Protein AF-A0A929J138-F1 (afdb_monomer_lite)

Sequence (59 aa):
FRVGYGKGFYDRFLLKCHQDIIKIGLSKFEPVDKIDDINEYDIKMDFCVMAEHTWVFNK

Foldseek 3Di:
DDDDPDPCPVLVVVVPDDPPDAFEAEDQDDDDPDDPDDDPSDDDHQWYDYPVDIDGDHD

Radius of gyration: 11.72 Å; chains: 1; bounding box: 27×24×30 Å

pLDDT: mean 90.9, std 6.52, range [51.84, 95.69]

Structure (mmCIF, N/CA/C/O backbone):
data_AF-A0A929J138-F1
#
_entry.id   AF-A0A929J138-F1
#
loop_
_atom_site.group_PDB
_atom_site.id
_atom_site.type_symbol
_atom_site.label_atom_id
_atom_site.label_alt_id
_atom_site.label_comp_id
_atom_site.label_asym_id
_atom_site.label_entity_id
_atom_site.label_seq_id
_atom_site.pdbx_PDB_ins_code
_atom_site.Cartn_x
_atom_site.Cartn_y
_atom_site.Cartn_z
_atom_site.occupancy
_atom_site.B_iso_or_equiv
_atom_site.auth_seq_id
_atom_site.auth_comp_id
_atom_site.auth_asym_id
_atom_site.auth_atom_id
_atom_site.pdbx_PDB_model_num
ATOM 1 N N . PHE A 1 1 ? -2.958 -5.042 -2.178 1.00 88.69 1 PHE A N 1
ATOM 2 C CA . PHE A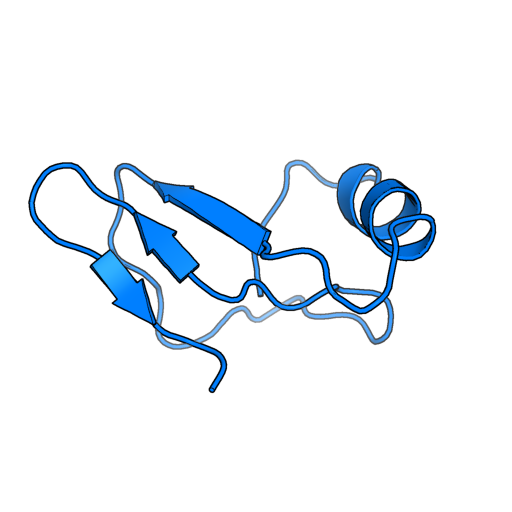 1 1 ? -1.818 -4.986 -1.234 1.00 88.69 1 PHE A CA 1
ATOM 3 C C . PHE A 1 1 ? -0.754 -4.054 -1.800 1.00 88.69 1 PHE A C 1
ATOM 5 O O . PHE A 1 1 ? -0.972 -3.520 -2.882 1.00 88.69 1 PHE A O 1
ATOM 12 N N . ARG A 1 2 ? 0.350 -3.812 -1.086 1.00 92.06 2 ARG A N 1
ATOM 13 C CA . ARG A 1 2 ? 1.465 -2.976 -1.563 1.00 92.06 2 ARG A CA 1
ATOM 14 C C . ARG A 1 2 ? 2.786 -3.719 -1.375 1.00 92.06 2 ARG A C 1
ATOM 16 O O . ARG A 1 2 ? 2.915 -4.460 -0.409 1.00 92.06 2 ARG A O 1
ATOM 23 N N . VAL A 1 3 ? 3.766 -3.456 -2.234 1.00 91.38 3 VAL A N 1
ATOM 24 C CA . VAL A 1 3 ? 5.147 -3.922 -2.041 1.00 91.38 3 VAL A CA 1
ATOM 25 C C . VAL A 1 3 ? 5.944 -2.806 -1.369 1.00 91.38 3 VAL A C 1
ATOM 27 O O . VAL A 1 3 ? 5.960 -1.673 -1.846 1.00 91.38 3 VAL A O 1
ATOM 30 N N . GLY A 1 4 ? 6.560 -3.103 -0.225 1.00 88.56 4 GLY A N 1
ATOM 31 C CA . GLY A 1 4 ? 7.407 -2.163 0.515 1.00 88.56 4 GLY A CA 1
ATOM 32 C C . GLY A 1 4 ? 8.894 -2.511 0.430 1.00 88.56 4 GLY A C 1
ATOM 33 O O . GLY A 1 4 ? 9.282 -3.522 -0.138 1.00 88.56 4 GLY A O 1
ATOM 34 N N . TYR A 1 5 ? 9.735 -1.717 1.093 1.00 88.69 5 TYR A N 1
ATOM 35 C CA . TYR A 1 5 ? 11.188 -1.947 1.196 1.00 88.69 5 TYR A CA 1
ATOM 36 C C . TYR A 1 5 ? 11.583 -3.037 2.218 1.00 88.69 5 TYR A C 1
ATOM 38 O O . TYR A 1 5 ? 12.712 -3.067 2.709 1.00 88.69 5 TYR A O 1
ATOM 46 N N . GLY A 1 6 ? 10.642 -3.903 2.597 1.00 82.38 6 GLY A N 1
ATOM 47 C CA . GLY A 1 6 ? 10.807 -4.879 3.673 1.00 82.38 6 GLY A CA 1
ATOM 48 C C . GLY A 1 6 ? 10.638 -4.295 5.084 1.00 82.38 6 GLY A C 1
ATOM 49 O O . GLY A 1 6 ? 10.405 -3.101 5.282 1.00 82.38 6 GLY A O 1
ATOM 50 N N . LYS A 1 7 ? 10.736 -5.170 6.096 1.00 86.44 7 LYS A N 1
ATOM 51 C CA . LYS A 1 7 ? 10.625 -4.883 7.548 1.00 86.44 7 LYS A CA 1
ATOM 52 C C . LYS A 1 7 ? 9.223 -4.576 8.100 1.00 86.44 7 LYS A C 1
ATOM 54 O O . LYS A 1 7 ? 9.109 -4.370 9.311 1.00 86.44 7 LYS A O 1
ATOM 59 N N . GLY A 1 8 ? 8.169 -4.545 7.280 1.00 90.38 8 GLY A N 1
ATOM 60 C CA . GLY A 1 8 ? 6.767 -4.484 7.739 1.00 90.38 8 GLY A CA 1
ATOM 61 C C . GLY A 1 8 ? 6.400 -3.262 8.597 1.00 90.38 8 GLY A C 1
ATOM 62 O O . GLY A 1 8 ? 5.535 -3.346 9.465 1.00 90.38 8 GLY A O 1
ATOM 63 N N . PHE A 1 9 ? 7.099 -2.131 8.434 1.00 93.06 9 PHE A N 1
ATOM 64 C CA . PHE A 1 9 ? 6.849 -0.927 9.242 1.00 93.06 9 PHE A CA 1
ATOM 65 C C . PHE A 1 9 ? 5.431 -0.388 9.066 1.00 93.06 9 PHE A C 1
ATOM 67 O O . PHE A 1 9 ? 4.759 -0.088 10.051 1.00 93.06 9 PHE A O 1
ATOM 74 N N . TYR A 1 10 ? 4.987 -0.284 7.817 1.00 93.00 10 TYR A N 1
ATOM 75 C CA . TYR A 1 10 ? 3.675 0.251 7.485 1.00 93.00 10 TYR A CA 1
ATOM 76 C C . TYR A 1 10 ? 2.547 -0.693 7.906 1.00 93.00 10 TYR A C 1
ATOM 78 O O . TYR A 1 10 ? 1.544 -0.203 8.401 1.00 93.00 10 TYR A O 1
ATOM 86 N N . ASP A 1 11 ? 2.713 -2.015 7.820 1.00 91.94 11 ASP A N 1
ATOM 87 C CA . ASP A 1 11 ? 1.684 -2.958 8.285 1.00 91.94 11 ASP A CA 1
ATOM 88 C C . ASP A 1 11 ? 1.499 -2.858 9.803 1.00 91.94 11 ASP A C 1
ATOM 90 O O . ASP A 1 11 ? 0.384 -2.688 10.289 1.00 91.94 11 ASP A O 1
ATOM 94 N N . ARG A 1 12 ? 2.597 -2.798 10.572 1.00 93.88 12 ARG A N 1
ATOM 95 C CA . ARG A 1 12 ? 2.522 -2.562 12.027 1.00 93.88 12 ARG A CA 1
ATOM 96 C C . ARG A 1 12 ? 1.940 -1.199 12.396 1.00 93.88 12 ARG A C 1
ATOM 98 O O . ARG A 1 12 ? 1.368 -1.061 13.475 1.00 93.88 12 ARG A O 1
ATOM 105 N N . PHE A 1 13 ? 2.144 -0.184 11.561 1.00 94.12 13 PHE A N 1
ATOM 106 C CA . PHE A 1 13 ? 1.581 1.146 11.775 1.00 94.12 13 PHE A CA 1
ATOM 107 C C . PHE A 1 13 ? 0.080 1.166 11.473 1.00 94.12 13 PHE A C 1
ATOM 109 O O . PHE A 1 13 ? -0.703 1.578 12.323 1.00 94.12 13 PHE A O 1
ATOM 116 N N . LEU A 1 14 ? -0.323 0.655 10.308 1.00 93.44 14 LEU A N 1
ATOM 117 C CA . LEU A 1 14 ? -1.712 0.615 9.856 1.00 93.44 14 LEU A CA 1
ATOM 118 C C . LEU A 1 14 ? -2.589 -0.266 10.755 1.00 93.44 14 LEU A C 1
ATOM 120 O O . LEU A 1 14 ? -3.754 0.060 10.954 1.00 93.44 14 LEU A O 1
ATOM 124 N N . LEU A 1 15 ? -2.028 -1.314 11.368 1.00 92.19 15 LEU A N 1
ATOM 125 C CA . LEU A 1 15 ? -2.725 -2.134 12.366 1.00 92.19 15 LEU A CA 1
ATOM 126 C C . LEU A 1 15 ? -3.159 -1.329 13.605 1.00 92.19 15 LEU A C 1
ATOM 128 O O . LEU A 1 15 ? -4.111 -1.699 14.284 1.00 92.19 15 LEU A O 1
ATOM 132 N N . LYS A 1 16 ? -2.456 -0.235 13.919 1.00 95.06 16 LYS A N 1
ATOM 133 C CA . LYS A 1 16 ? -2.764 0.643 15.059 1.00 95.06 16 LYS A CA 1
ATOM 134 C C . LYS A 1 16 ? -3.733 1.766 14.700 1.00 95.06 16 LYS A C 1
ATOM 136 O O . LYS A 1 16 ? -4.136 2.519 15.584 1.00 95.06 16 LYS A O 1
ATOM 141 N N . CYS A 1 17 ? -4.060 1.928 13.422 1.00 94.88 17 CYS A N 1
ATOM 142 C CA . CYS A 1 17 ? -5.018 2.930 12.985 1.00 94.88 17 CYS A CA 1
ATOM 143 C C . CYS A 1 17 ? -6.455 2.482 13.284 1.00 94.88 17 CYS A C 1
ATOM 145 O O . CYS A 1 17 ? -6.738 1.296 13.443 1.00 94.88 17 CYS A O 1
ATOM 147 N N . HIS A 1 18 ? -7.376 3.447 13.333 1.00 94.06 18 HIS A N 1
ATOM 148 C CA . HIS A 1 18 ? -8.808 3.154 13.412 1.00 94.06 18 HIS A CA 1
ATOM 149 C C . HIS A 1 18 ? -9.265 2.305 12.221 1.00 94.06 18 HIS A C 1
ATOM 151 O O . HIS A 1 18 ? -8.753 2.457 11.117 1.00 94.06 18 HIS A O 1
ATOM 157 N N . GLN A 1 19 ? -10.264 1.447 12.419 1.00 87.50 19 GLN A N 1
ATOM 158 C CA . GLN A 1 19 ? -10.769 0.577 11.348 1.00 87.50 19 GLN A CA 1
ATOM 159 C C . GLN A 1 19 ? -11.338 1.372 10.159 1.00 87.50 19 GLN A C 1
ATOM 161 O O . GLN A 1 19 ? -11.211 0.934 9.018 1.00 87.50 19 GLN A O 1
ATOM 166 N N . ASP A 1 20 ? -11.836 2.582 10.421 1.00 91.44 20 ASP A N 1
ATOM 167 C CA . ASP A 1 20 ? -12.493 3.445 9.433 1.00 91.44 20 ASP A CA 1
ATOM 168 C C . ASP A 1 20 ? -11.521 4.333 8.637 1.00 91.44 20 ASP A C 1
ATOM 170 O O . ASP A 1 20 ? -11.945 5.226 7.901 1.00 91.44 20 ASP A O 1
ATOM 174 N N . ILE A 1 21 ? -10.203 4.138 8.782 1.00 94.19 21 ILE A N 1
ATOM 175 C CA . ILE A 1 21 ? -9.245 4.916 7.993 1.00 94.19 21 ILE A CA 1
ATOM 176 C C . ILE A 1 21 ? -9.247 4.485 6.525 1.00 94.19 21 ILE A C 1
ATOM 178 O O . ILE A 1 21 ? -9.214 3.295 6.201 1.00 94.19 21 ILE A O 1
ATOM 182 N N . ILE A 1 22 ? -9.163 5.471 5.635 1.00 94.56 22 ILE A N 1
ATOM 183 C CA . ILE A 1 22 ? -8.976 5.249 4.202 1.00 94.56 22 ILE A CA 1
ATOM 184 C C . ILE A 1 22 ? -7.477 5.161 3.902 1.00 94.56 22 ILE A C 1
ATOM 186 O O . ILE A 1 22 ? -6.705 6.061 4.241 1.00 94.56 22 ILE A O 1
ATOM 190 N N . LYS A 1 23 ? -7.054 4.075 3.253 1.00 94.88 23 LYS A N 1
ATOM 191 C CA . LYS A 1 23 ? -5.651 3.778 2.937 1.00 94.88 23 LYS A CA 1
ATOM 192 C C . LYS A 1 23 ? -5.406 4.048 1.458 1.00 94.88 23 LYS A C 1
ATOM 194 O O . LYS A 1 23 ? -5.833 3.275 0.600 1.00 94.88 23 LYS A O 1
ATOM 199 N N . ILE A 1 24 ? -4.692 5.132 1.164 1.00 94.81 24 ILE A N 1
ATOM 200 C CA . ILE A 1 24 ? -4.398 5.573 -0.206 1.00 94.81 24 ILE A CA 1
ATOM 201 C C . ILE A 1 24 ? -2.899 5.439 -0.478 1.00 94.81 24 ILE A C 1
ATOM 203 O O . ILE A 1 24 ? -2.078 6.001 0.244 1.00 94.81 24 ILE A O 1
ATOM 207 N N . GLY A 1 25 ? -2.539 4.673 -1.508 1.00 94.00 25 GLY A N 1
ATOM 208 C CA . GLY A 1 25 ? -1.176 4.600 -2.031 1.00 94.00 25 GLY A CA 1
ATOM 209 C C . GLY A 1 25 ? -0.963 5.635 -3.130 1.00 94.00 25 GLY A C 1
ATOM 210 O O . GLY A 1 25 ? -1.882 5.908 -3.893 1.00 94.00 25 GLY A O 1
ATOM 211 N N . LEU A 1 26 ? 0.241 6.192 -3.230 1.00 95.31 26 LEU A N 1
ATOM 212 C CA . LEU A 1 26 ? 0.655 7.015 -4.366 1.00 95.31 26 LEU A CA 1
ATOM 213 C C . LEU A 1 26 ? 1.665 6.218 -5.187 1.00 95.31 26 LEU A C 1
ATOM 215 O O . LEU A 1 26 ? 2.671 5.761 -4.639 1.00 95.31 26 LEU A O 1
ATOM 219 N N . SER A 1 27 ? 1.412 6.067 -6.483 1.00 93.81 27 SER A N 1
ATOM 220 C CA . SER A 1 27 ? 2.300 5.342 -7.388 1.00 93.81 27 SER A CA 1
ATOM 221 C C . SER A 1 27 ? 2.619 6.163 -8.634 1.00 93.81 27 SER A C 1
ATOM 223 O O . SER A 1 27 ? 1.842 7.010 -9.061 1.00 93.81 27 SER A O 1
ATOM 225 N N . LYS A 1 28 ? 3.792 5.902 -9.216 1.00 93.06 28 LYS A N 1
ATOM 226 C CA . LYS A 1 28 ? 4.157 6.336 -10.578 1.00 93.06 28 LYS A CA 1
ATOM 227 C C . LYS A 1 28 ? 4.013 5.209 -11.603 1.00 93.06 28 LYS A C 1
ATOM 22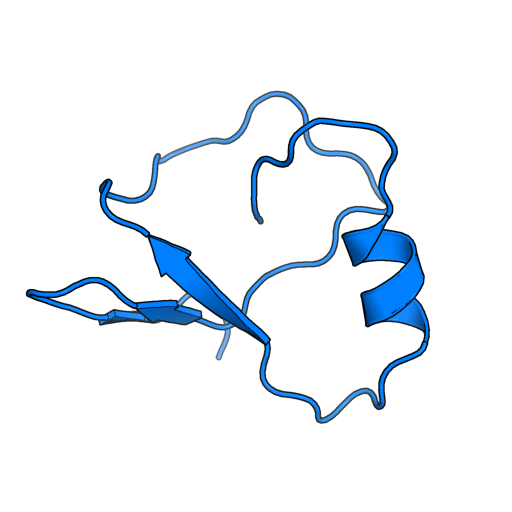9 O O . LYS A 1 28 ? 4.222 5.432 -12.787 1.00 93.06 28 LYS A O 1
ATOM 234 N N . PHE A 1 29 ? 3.731 4.002 -11.126 1.00 90.88 29 PHE A N 1
ATOM 235 C CA . PHE A 1 29 ? 3.645 2.783 -11.914 1.00 90.88 29 PHE A CA 1
ATOM 236 C C . PHE A 1 29 ? 2.239 2.208 -11.801 1.00 90.88 29 PHE A C 1
ATOM 238 O O . PHE A 1 29 ? 1.629 2.284 -10.729 1.00 90.88 29 PHE A O 1
ATOM 245 N N . GLU A 1 30 ? 1.776 1.600 -12.887 1.00 90.50 30 GLU A N 1
ATOM 246 C CA . GLU A 1 30 ? 0.536 0.829 -12.909 1.00 90.50 30 GLU A CA 1
ATOM 247 C C . GLU A 1 30 ? 0.545 -0.284 -11.846 1.00 90.50 30 GLU A C 1
ATOM 249 O O . GLU A 1 30 ? 1.613 -0.824 -11.519 1.00 90.50 30 GLU A O 1
ATOM 254 N N . PRO A 1 31 ? -0.625 -0.645 -11.287 1.00 90.81 31 PRO A N 1
ATOM 255 C CA . PRO A 1 31 ? -0.736 -1.815 -10.439 1.00 90.81 31 PRO A CA 1
ATOM 256 C C . PRO A 1 31 ? -0.407 -3.078 -11.235 1.00 90.81 31 PRO A C 1
ATOM 258 O O . PRO A 1 31 ? -0.641 -3.177 -12.437 1.00 90.81 31 PRO A O 1
ATOM 261 N N . VAL A 1 32 ? 0.125 -4.066 -10.527 1.00 91.75 32 VAL A N 1
ATOM 262 C CA . VAL A 1 32 ? 0.408 -5.391 -11.077 1.00 91.75 32 VAL A CA 1
ATOM 263 C C . VAL A 1 32 ? -0.733 -6.348 -10.750 1.00 91.75 32 VAL A C 1
ATOM 265 O O . VAL A 1 32 ? -1.340 -6.244 -9.682 1.00 91.75 32 VAL A O 1
ATOM 268 N N . ASP A 1 33 ? -0.981 -7.317 -11.633 1.00 90.06 33 ASP A N 1
ATOM 269 C CA . ASP A 1 33 ? -2.052 -8.312 -11.459 1.00 90.06 33 ASP A CA 1
ATOM 270 C C . ASP A 1 33 ? -1.871 -9.161 -10.193 1.00 90.06 33 ASP A C 1
ATOM 272 O O . ASP A 1 33 ? -2.841 -9.593 -9.568 1.00 90.06 33 ASP A O 1
ATOM 276 N N . LYS A 1 34 ? -0.615 -9.406 -9.801 1.00 90.69 34 LYS A N 1
ATOM 277 C CA . LYS A 1 34 ? -0.268 -10.232 -8.647 1.00 90.69 34 LYS A CA 1
ATOM 278 C C . LYS A 1 34 ? 0.979 -9.708 -7.939 1.00 90.69 34 LYS A C 1
ATOM 280 O O . LYS A 1 34 ? 1.949 -9.308 -8.575 1.00 90.69 34 LYS A O 1
ATOM 285 N N . ILE A 1 35 ? 0.951 -9.767 -6.609 1.00 90.94 35 ILE A N 1
ATOM 286 C CA . ILE A 1 35 ? 2.138 -9.670 -5.753 1.00 90.94 35 ILE A CA 1
ATOM 287 C C . ILE A 1 35 ? 2.419 -11.089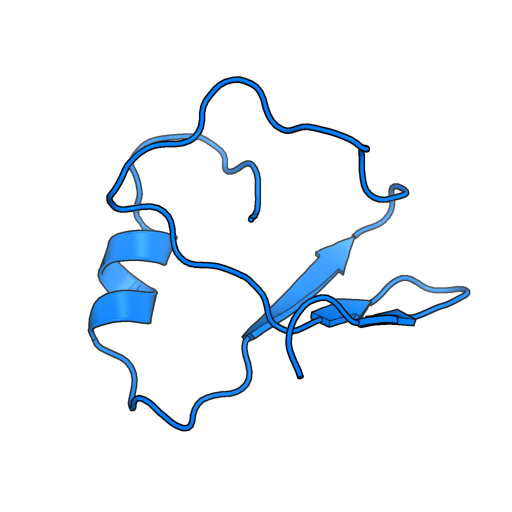 -5.254 1.00 90.94 35 ILE A C 1
ATOM 289 O O . ILE A 1 35 ? 1.533 -11.711 -4.671 1.00 90.94 35 ILE A O 1
ATOM 293 N N . ASP A 1 36 ? 3.607 -11.621 -5.534 1.00 87.62 36 ASP A N 1
ATOM 294 C CA .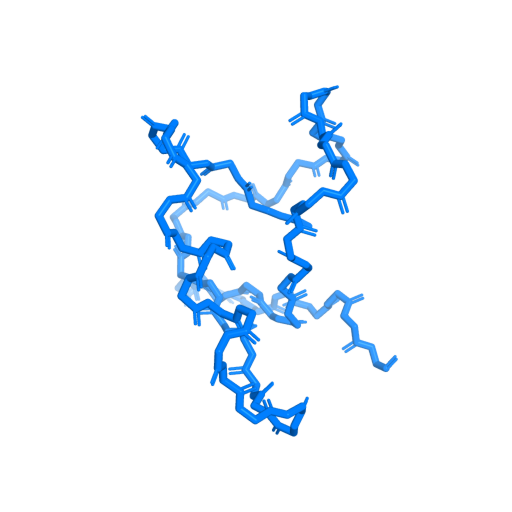 ASP A 1 36 ? 3.934 -13.019 -5.217 1.00 87.62 36 ASP A CA 1
ATOM 295 C C . ASP A 1 36 ? 4.248 -13.251 -3.732 1.00 87.62 36 ASP A C 1
ATOM 297 O O . ASP A 1 36 ? 3.931 -14.313 -3.204 1.00 87.62 36 ASP A O 1
ATOM 301 N N . ASP A 1 37 ? 4.828 -12.258 -3.059 1.00 86.62 37 ASP A N 1
ATOM 302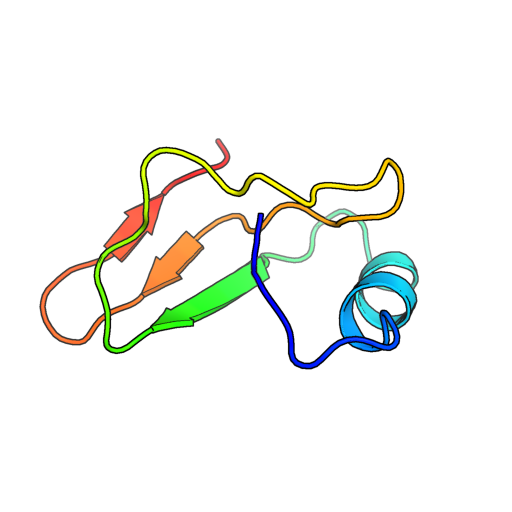 C CA . ASP A 1 37 ? 5.257 -12.332 -1.658 1.00 86.62 37 ASP A CA 1
ATOM 303 C C . ASP A 1 37 ? 4.256 -11.608 -0.746 1.00 86.62 37 ASP A C 1
ATOM 305 O O 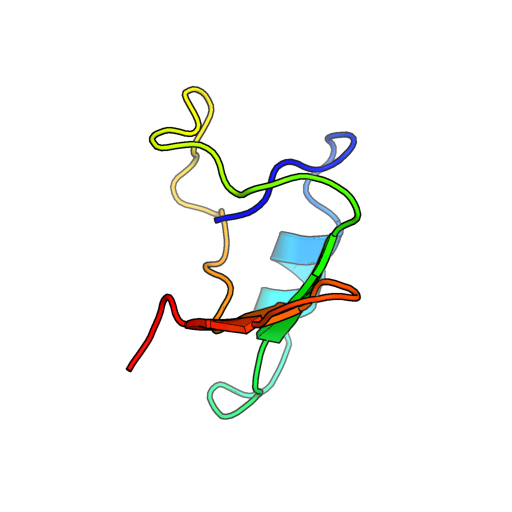. ASP A 1 37 ? 4.515 -10.508 -0.259 1.00 86.62 37 ASP A O 1
ATOM 309 N N . ILE A 1 38 ? 3.058 -12.185 -0.608 1.00 88.94 38 ILE A N 1
ATOM 310 C CA . ILE A 1 38 ? 2.027 -11.697 0.320 1.00 88.94 38 ILE A CA 1
ATOM 311 C C . ILE A 1 38 ? 2.061 -12.544 1.590 1.00 88.94 38 ILE A C 1
ATOM 313 O O . ILE A 1 38 ? 2.059 -13.774 1.532 1.00 88.94 38 ILE A O 1
ATOM 317 N N . ASN A 1 39 ? 2.010 -11.878 2.738 1.00 88.19 39 ASN A N 1
ATOM 318 C CA . ASN A 1 39 ? 1.913 -12.487 4.057 1.00 88.19 39 ASN A CA 1
ATOM 319 C C . ASN A 1 39 ? 0.534 -12.216 4.698 1.00 88.19 39 ASN A C 1
ATOM 321 O O . ASN A 1 39 ? -0.152 -11.252 4.363 1.00 88.19 39 ASN A O 1
ATOM 325 N N . GLU A 1 40 ? 0.137 -13.038 5.672 1.00 89.06 40 GLU A N 1
ATOM 326 C CA . GLU A 1 40 ? -1.097 -12.890 6.458 1.00 89.06 40 GLU A CA 1
ATOM 327 C C . GLU A 1 40 ? -1.189 -11.548 7.208 1.00 89.06 40 GLU A C 1
ATOM 329 O O . GLU A 1 40 ? -2.286 -11.076 7.502 1.00 89.06 40 GLU A O 1
ATOM 334 N N . TYR A 1 41 ? -0.045 -10.914 7.486 1.00 88.88 41 TYR A N 1
ATOM 335 C CA . TYR A 1 41 ? 0.035 -9.620 8.170 1.00 88.88 41 TYR A CA 1
ATOM 336 C C . TYR A 1 41 ? -0.043 -8.411 7.231 1.00 88.88 41 TYR A C 1
ATOM 338 O O . TYR A 1 41 ? -0.066 -7.278 7.717 1.00 88.88 41 TYR A O 1
ATOM 346 N N . ASP A 1 42 ? -0.051 -8.613 5.911 1.00 91.25 42 ASP A N 1
ATOM 347 C CA . ASP A 1 42 ? -0.077 -7.496 4.973 1.00 91.25 42 ASP A CA 1
ATOM 348 C C . ASP A 1 42 ? -1.439 -6.807 4.982 1.00 91.25 42 ASP A C 1
ATOM 350 O O . ASP A 1 42 ? -2.497 -7.432 4.895 1.00 91.25 42 ASP A O 1
ATOM 354 N N . ILE A 1 43 ? -1.421 -5.477 5.037 1.00 91.25 43 ILE A N 1
ATOM 355 C CA . ILE A 1 43 ? -2.653 -4.688 5.065 1.00 91.25 43 ILE A CA 1
ATOM 356 C C . ILE A 1 43 ? -3.003 -4.208 3.653 1.00 91.25 43 ILE A C 1
ATOM 358 O O . ILE A 1 43 ? -2.190 -3.593 2.952 1.00 91.25 43 ILE A O 1
ATOM 362 N N . LYS A 1 44 ? -4.243 -4.493 3.227 1.00 92.38 44 LYS A N 1
ATOM 363 C CA . LYS A 1 44 ? -4.791 -4.043 1.938 1.00 92.38 44 LYS A CA 1
ATOM 364 C C . LYS A 1 44 ? -4.886 -2.516 1.882 1.00 92.38 44 LYS A C 1
ATOM 366 O O . LYS A 1 44 ? -5.169 -1.860 2.878 1.00 92.38 44 LYS A O 1
ATOM 371 N N . MET A 1 45 ? -4.672 -1.980 0.685 1.00 94.25 45 MET A N 1
ATOM 372 C CA . MET A 1 45 ? -4.917 -0.575 0.368 1.00 94.25 45 MET A CA 1
ATOM 373 C C . MET A 1 45 ? -6.321 -0.444 -0.207 1.00 94.25 45 MET A C 1
ATOM 375 O O . MET A 1 45 ? -6.765 -1.349 -0.911 1.00 94.25 45 MET A O 1
ATOM 379 N N . ASP A 1 46 ? -6.976 0.679 0.058 1.00 94.94 46 ASP A N 1
ATOM 380 C CA . ASP A 1 46 ? -8.314 0.957 -0.461 1.00 94.94 46 ASP A CA 1
ATOM 381 C C . ASP A 1 46 ? -8.220 1.585 -1.858 1.00 94.94 46 ASP A C 1
ATOM 383 O O . ASP A 1 46 ? -8.969 1.217 -2.764 1.00 94.94 46 ASP A O 1
ATOM 387 N N . PHE A 1 47 ? -7.218 2.450 -2.055 1.00 95.19 47 PHE A N 1
ATOM 388 C CA . PHE A 1 47 ? -6.973 3.161 -3.308 1.00 95.19 47 PHE A CA 1
ATOM 389 C C . PHE A 1 47 ? -5.485 3.192 -3.682 1.00 95.19 47 PHE A C 1
ATOM 391 O O . PHE A 1 47 ? -4.611 3.175 -2.810 1.00 95.19 47 PHE A O 1
ATOM 398 N N . CYS A 1 48 ? -5.197 3.320 -4.978 1.00 94.94 48 CYS A N 1
ATOM 399 C CA . CYS A 1 48 ? -3.907 3.787 -5.490 1.00 94.94 48 CYS A CA 1
ATOM 400 C C . CYS A 1 48 ? -4.135 4.956 -6.447 1.00 94.94 48 CYS A C 1
ATOM 402 O O . CYS A 1 48 ? -4.873 4.835 -7.420 1.00 94.94 48 CYS A O 1
ATOM 404 N N . VAL A 1 49 ? -3.510 6.088 -6.154 1.00 95.69 49 VAL A N 1
ATOM 405 C CA . VAL A 1 49 ? -3.586 7.307 -6.953 1.00 95.69 49 VAL A CA 1
ATOM 406 C C . VAL A 1 49 ? -2.318 7.432 -7.784 1.00 95.69 49 VAL A C 1
ATOM 408 O O . VAL A 1 49 ? -1.207 7.210 -7.295 1.00 95.69 49 VAL A O 1
ATOM 411 N N . MET A 1 50 ? -2.506 7.805 -9.041 1.00 95.50 50 MET A N 1
ATOM 412 C CA . MET A 1 50 ? -1.471 8.124 -10.017 1.00 95.50 50 MET A CA 1
ATOM 413 C C . MET A 1 50 ? -1.789 9.499 -10.618 1.00 95.50 50 MET A C 1
ATOM 415 O O . MET A 1 50 ? -2.840 10.075 -10.330 1.00 95.50 50 MET A O 1
ATOM 419 N N . ALA A 1 51 ? -0.877 10.068 -11.408 1.00 94.62 51 ALA A N 1
ATOM 420 C CA . ALA A 1 51 ? -1.095 11.404 -11.964 1.00 94.62 51 ALA A CA 1
ATOM 421 C C . ALA A 1 51 ? -2.284 11.432 -12.943 1.00 94.62 51 ALA A C 1
ATOM 423 O O . ALA A 1 51 ? -3.003 12.426 -13.019 1.00 94.62 51 ALA A O 1
ATOM 424 N N . GLU A 1 52 ? -2.510 10.330 -13.655 1.00 94.12 52 GLU A N 1
ATOM 425 C CA . GLU A 1 52 ? -3.488 10.228 -14.734 1.00 94.12 52 GLU A CA 1
ATOM 426 C C . GLU A 1 52 ? -4.804 9.567 -14.302 1.00 94.12 52 GLU A C 1
ATOM 428 O O . GLU A 1 52 ? -5.841 9.811 -14.916 1.00 94.12 52 GLU A O 1
ATOM 433 N N . HIS A 1 53 ? -4.789 8.719 -13.270 1.00 94.06 53 HIS A N 1
ATOM 434 C CA . HIS A 1 53 ? -5.962 7.950 -12.853 1.00 94.06 53 HIS A CA 1
ATOM 435 C C . HIS A 1 53 ? -5.871 7.476 -11.396 1.00 94.06 53 HIS A C 1
ATOM 437 O O . HIS A 1 53 ? -4.850 7.598 -10.721 1.00 94.06 53 HIS A O 1
ATOM 443 N N . THR A 1 54 ? -6.983 6.943 -10.889 1.00 94.94 54 THR A N 1
ATOM 444 C CA . THR A 1 54 ? -7.088 6.368 -9.545 1.00 94.94 54 THR A CA 1
ATOM 445 C C . THR A 1 54 ? -7.675 4.967 -9.630 1.00 94.94 54 THR A C 1
ATOM 447 O O . THR A 1 54 ? -8.744 4.769 -10.205 1.00 94.94 54 THR A O 1
ATOM 450 N N . TRP A 1 55 ? -6.991 4.011 -9.015 1.00 94.12 55 TRP A N 1
ATOM 451 C CA . TRP A 1 55 ? -7.433 2.634 -8.853 1.00 94.12 55 TRP A CA 1
ATOM 452 C C . TRP A 1 55 ? -8.148 2.452 -7.517 1.00 94.12 55 TRP A C 1
ATOM 454 O O . TRP A 1 55 ? -7.671 2.920 -6.479 1.00 94.12 55 TRP A O 1
ATOM 464 N N . VAL A 1 56 ? -9.272 1.738 -7.544 1.00 94.06 56 VAL A N 1
ATOM 465 C CA . VAL A 1 56 ? -10.082 1.395 -6.367 1.00 94.06 56 VAL A CA 1
ATOM 466 C C . VAL A 1 56 ? -10.006 -0.115 -6.154 1.00 94.06 56 VAL A C 1
ATOM 468 O O . VAL A 1 56 ? -10.345 -0.871 -7.062 1.00 94.06 56 VAL A O 1
ATOM 471 N N . PHE A 1 57 ? -9.563 -0.555 -4.974 1.00 87.25 57 PHE A N 1
ATOM 472 C CA . PHE A 1 57 ? -9.346 -1.980 -4.675 1.00 87.25 57 PHE A CA 1
ATOM 473 C C . PHE A 1 57 ? -10.309 -2.545 -3.638 1.00 87.25 57 PHE A C 1
ATOM 475 O O . PHE A 1 57 ? -10.679 -3.713 -3.735 1.00 87.25 57 PHE A O 1
ATOM 482 N N . ASN A 1 58 ? -10.710 -1.733 -2.660 1.00 69.88 58 ASN A N 1
ATOM 483 C CA . ASN A 1 58 ? -11.742 -2.101 -1.700 1.00 69.88 58 ASN A CA 1
ATOM 484 C C . ASN A 1 58 ? -12.952 -1.191 -1.907 1.00 69.88 58 ASN A C 1
ATOM 486 O O . ASN A 1 58 ? -12.833 0.036 -1.888 1.00 69.88 58 ASN A O 1
ATOM 490 N N . LYS A 1 59 ? -14.113 -1.815 -2.075 1.00 51.84 59 LYS A N 1
ATOM 491 C CA . LYS A 1 59 ? -15.386 -1.249 -1.651 1.00 51.84 59 LYS A CA 1
ATOM 492 C C . LYS A 1 59 ? -15.845 -2.032 -0.434 1.00 51.84 59 LYS A C 1
ATOM 494 O O . LYS A 1 59 ? -15.666 -3.271 -0.468 1.00 51.84 59 LYS A O 1
#

Secondary structure (DSSP, 8-state):
----SSTTHHHHHHTTS-TT---EEE-SSPPPS--S---TTPPPPSEEE-SS-EEE---